Protein AF-A0A0N4USQ5-F1 (afdb_monomer)

Solvent-accessible surface area (backbone atoms only — not comparable to full-atom values): 10350 Å² total; per-residue (Å²): 134,85,78,85,82,50,74,44,86,47,78,50,97,96,45,54,28,36,32,39,71,51,90,89,47,71,53,73,43,52,70,36,60,97,44,89,64,54,81,53,92,62,55,69,69,52,53,53,48,53,49,53,52,54,72,75,38,83,84,60,52,74,67,53,53,41,50,48,36,33,73,78,64,70,42,86,65,54,70,69,58,52,49,54,53,51,54,49,52,49,50,53,52,49,55,49,42,71,77,50,73,69,60,44,66,34,83,96,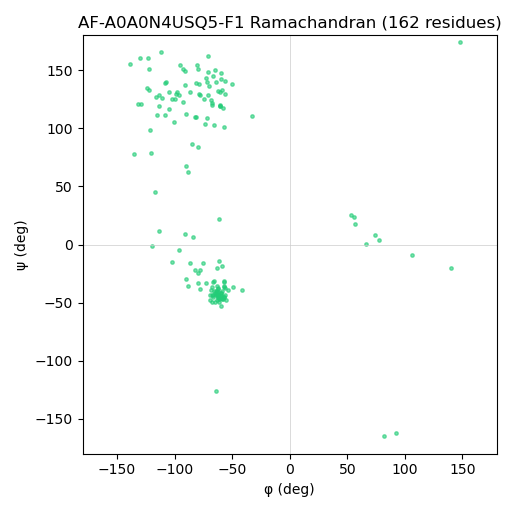33,76,52,78,72,80,83,58,71,47,68,73,43,68,91,79,45,83,70,88,52,81,77,40,51,80,67,76,87,62,72,86,83,42,67,81,65,49,49,64,58,49,56,73,39,37,46,93,72,43,69,74,59,71,84,131

Secondary structure (DSSP, 8-state):
------EEEEEETTEEEEEE--TT---EEETTTTSGGGS-SS-HHHHHHHHHHHHH-TT--HHHHHHHHHHHH-----HHHHHHHHHHHHHHHHHHHHHS---B-BTTB-------EE---GGG-SSPPPPEES-TT--S--HHHHHHHHHHHB-SSS------

Radius of gyration: 23.4 Å; Cα contacts (8 Å, |Δi|>4): 151; chains: 1; bounding box: 50×49×64 Å

Structure (mmCIF, N/CA/C/O backbone):
data_AF-A0A0N4USQ5-F1
#
_entry.id   AF-A0A0N4USQ5-F1
#
loop_
_atom_site.group_PDB
_atom_site.id
_atom_site.type_symbol
_atom_site.label_atom_id
_atom_site.label_alt_id
_atom_site.label_comp_id
_atom_site.label_asym_id
_atom_site.label_entity_id
_atom_site.label_seq_id
_atom_site.pdbx_PDB_ins_code
_atom_site.Cartn_x
_atom_site.Cartn_y
_atom_site.Cartn_z
_atom_site.occupancy
_atom_site.B_iso_or_equiv
_atom_site.auth_seq_id
_atom_site.auth_comp_id
_atom_site.auth_asym_id
_atom_site.auth_atom_id
_atom_site.pdbx_PDB_model_num
ATOM 1 N N . MET A 1 1 ? -5.939 -13.879 -39.968 1.00 42.53 1 MET A N 1
ATOM 2 C CA . MET A 1 1 ? -5.252 -13.391 -38.750 1.00 42.53 1 MET A CA 1
ATOM 3 C C . MET A 1 1 ? -4.256 -14.446 -38.305 1.00 42.53 1 MET A C 1
ATOM 5 O O . MET A 1 1 ? -4.648 -15.443 -37.717 1.00 42.53 1 MET A O 1
ATOM 9 N N . THR A 1 2 ? -2.985 -14.283 -38.658 1.00 43.91 2 THR A N 1
ATOM 10 C CA . THR A 1 2 ? -1.938 -15.262 -38.346 1.00 43.91 2 THR A CA 1
ATOM 11 C C . THR A 1 2 ? -1.637 -15.205 -36.849 1.00 43.91 2 THR A C 1
ATOM 13 O O . THR A 1 2 ? -1.092 -14.215 -36.359 1.00 43.91 2 THR A O 1
ATOM 16 N N . LEU A 1 3 ? -2.043 -16.238 -36.107 1.00 47.81 3 LEU A N 1
ATOM 17 C CA . LEU A 1 3 ? -1.721 -16.380 -34.688 1.00 47.81 3 LEU A CA 1
ATOM 18 C C . LEU A 1 3 ? -0.199 -16.440 -34.540 1.00 47.81 3 LEU A C 1
ATOM 20 O O . LEU A 1 3 ? 0.476 -17.298 -35.104 1.00 47.81 3 LEU A O 1
ATOM 24 N N . CYS A 1 4 ? 0.352 -15.478 -33.809 1.00 52.09 4 CYS A N 1
ATOM 25 C CA . CYS A 1 4 ? 1.780 -15.380 -33.565 1.00 52.09 4 CYS A CA 1
ATOM 26 C C . CYS A 1 4 ? 2.162 -16.365 -32.449 1.00 52.09 4 CYS A C 1
ATOM 28 O O . CYS A 1 4 ? 2.184 -16.010 -31.275 1.00 52.09 4 CYS A O 1
ATOM 30 N N . THR A 1 5 ? 2.393 -17.625 -32.812 1.00 53.16 5 THR A N 1
ATOM 31 C CA . THR A 1 5 ? 2.482 -18.753 -31.867 1.00 53.16 5 THR A CA 1
ATOM 32 C C . THR A 1 5 ? 3.873 -18.978 -31.277 1.00 53.16 5 THR A C 1
ATOM 34 O O . THR A 1 5 ? 3.999 -19.636 -30.248 1.00 53.16 5 THR A O 1
ATOM 37 N N . GLU A 1 6 ? 4.930 -18.407 -31.864 1.00 53.09 6 GLU A N 1
ATOM 38 C CA . GLU A 1 6 ? 6.301 -18.695 -31.434 1.00 53.09 6 GLU A CA 1
ATOM 39 C C . GLU A 1 6 ? 7.024 -17.497 -30.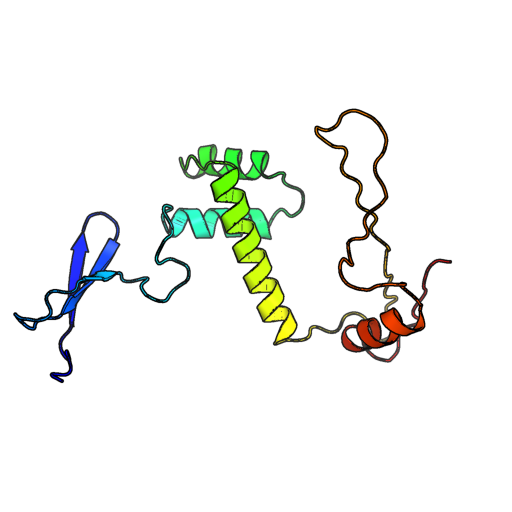809 1.00 53.09 6 GLU A C 1
ATOM 41 O O . GLU A 1 6 ? 7.297 -16.478 -31.456 1.00 53.09 6 GLU A O 1
ATOM 46 N N . ILE A 1 7 ? 7.407 -17.672 -29.543 1.00 57.91 7 ILE A N 1
ATOM 47 C CA . ILE A 1 7 ? 8.037 -16.664 -28.692 1.00 57.91 7 ILE A CA 1
ATOM 48 C C . ILE A 1 7 ? 9.482 -17.076 -28.359 1.00 57.91 7 ILE A C 1
ATOM 50 O O . ILE A 1 7 ? 9.724 -18.176 -27.866 1.00 57.91 7 ILE A O 1
ATOM 54 N N . LYS A 1 8 ? 10.461 -16.181 -28.565 1.00 54.38 8 LYS A N 1
ATOM 55 C CA . LYS A 1 8 ? 11.848 -16.342 -28.069 1.00 54.38 8 LYS A CA 1
ATOM 56 C C . LYS A 1 8 ? 12.134 -15.385 -26.910 1.00 54.38 8 LYS A C 1
ATOM 58 O O . LYS A 1 8 ? 11.741 -14.220 -26.958 1.00 54.38 8 LYS A O 1
ATOM 63 N N . LYS A 1 9 ? 12.861 -15.857 -25.890 1.00 52.38 9 LYS A N 1
ATOM 64 C CA . LYS A 1 9 ? 13.369 -15.026 -24.783 1.00 52.38 9 LYS A CA 1
ATOM 65 C C . LYS A 1 9 ? 14.601 -14.237 -25.243 1.00 52.38 9 LYS A C 1
ATOM 67 O O . LYS A 1 9 ? 15.546 -14.825 -25.757 1.00 52.38 9 LYS A O 1
ATOM 72 N N . GLY A 1 10 ? 14.598 -12.925 -25.027 1.00 56.66 10 GLY A N 1
ATOM 73 C CA . GLY A 1 10 ? 15.743 -12.031 -25.211 1.00 56.66 10 GLY A CA 1
ATOM 74 C C . GLY A 1 10 ? 16.082 -11.275 -23.923 1.00 56.66 10 GLY A C 1
ATOM 75 O O . GLY A 1 10 ? 15.253 -11.169 -23.014 1.00 56.66 10 GLY A O 1
ATOM 76 N N . ARG A 1 11 ? 17.308 -10.748 -23.832 1.00 46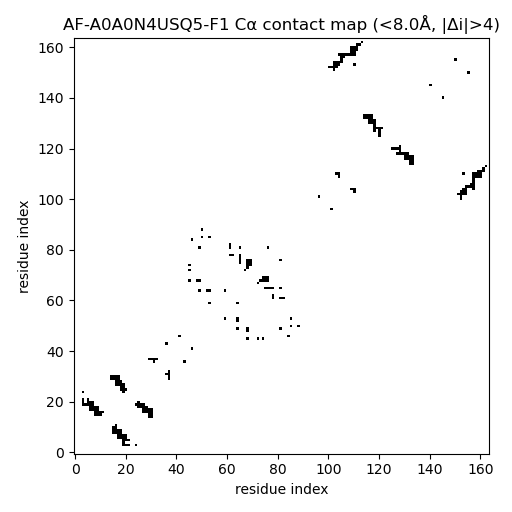.72 11 ARG A N 1
ATOM 77 C CA . ARG A 1 11 ? 17.756 -9.851 -22.751 1.00 46.72 11 ARG A CA 1
ATOM 78 C C . ARG A 1 11 ? 18.250 -8.535 -23.350 1.00 46.72 11 ARG A C 1
ATOM 80 O O . ARG A 1 11 ? 19.010 -8.547 -24.311 1.00 46.72 11 ARG A O 1
ATOM 87 N N . VAL A 1 12 ? 17.812 -7.417 -22.785 1.00 51.94 12 VAL A N 1
ATOM 88 C CA . VAL A 1 12 ? 18.473 -6.102 -22.856 1.00 51.94 12 VAL A CA 1
ATOM 89 C C . VAL A 1 12 ? 18.718 -5.691 -21.404 1.00 51.94 12 VAL A C 1
ATOM 91 O O . VAL A 1 12 ? 17.998 -6.179 -20.535 1.00 51.94 12 VAL A O 1
ATOM 94 N N . LYS A 1 13 ? 19.763 -4.891 -21.145 1.00 38.28 13 LYS A N 1
ATOM 95 C CA . LYS A 1 13 ? 20.212 -4.445 -19.812 1.00 38.28 13 LYS A CA 1
ATOM 96 C C . LYS A 1 13 ? 19.011 -4.292 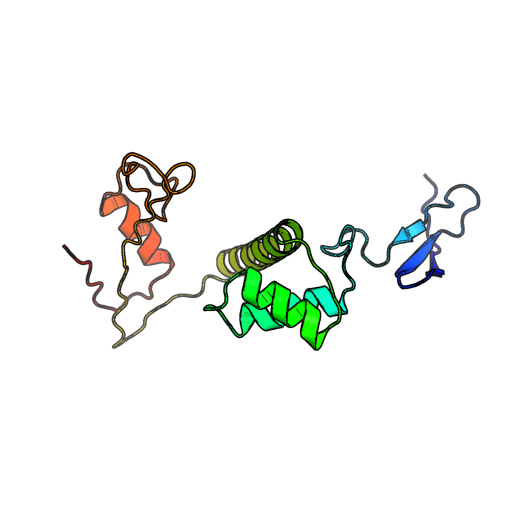-18.856 1.00 38.28 13 LYS A C 1
ATOM 98 O O . LYS A 1 13 ? 18.116 -3.489 -19.099 1.00 38.28 13 LYS A O 1
ATOM 103 N N . ASP A 1 14 ? 18.953 -5.198 -17.883 1.00 50.75 14 ASP A N 1
ATOM 104 C CA . ASP A 1 14 ? 17.958 -5.324 -16.808 1.00 50.75 14 ASP A CA 1
ATOM 105 C C . ASP A 1 14 ? 16.495 -5.680 -17.141 1.00 50.75 14 ASP A C 1
ATOM 107 O O . ASP A 1 14 ? 15.720 -5.906 -16.212 1.00 50.75 14 ASP A O 1
ATOM 111 N N . ASN A 1 15 ? 16.105 -5.881 -18.407 1.00 57.44 15 ASN A N 1
ATOM 112 C CA . ASN A 1 15 ? 14.754 -6.348 -18.750 1.00 57.44 15 ASN A CA 1
ATOM 113 C C . ASN A 1 15 ? 14.728 -7.524 -19.742 1.00 57.44 15 ASN A C 1
ATOM 115 O O . ASN A 1 15 ? 15.192 -7.455 -20.886 1.00 57.44 15 ASN A O 1
ATOM 119 N N . LYS A 1 16 ? 14.120 -8.632 -19.295 1.00 68.00 16 LYS A N 1
ATOM 120 C CA . LYS A 1 16 ? 13.768 -9.771 -20.153 1.00 68.00 16 LYS A CA 1
ATOM 121 C C . LYS A 1 16 ? 12.595 -9.360 -21.043 1.00 68.00 16 LYS A C 1
ATOM 123 O O . LYS A 1 16 ? 11.664 -8.695 -20.591 1.00 68.00 16 LYS A O 1
ATOM 128 N N . TYR A 1 17 ? 12.620 -9.770 -22.302 1.00 72.12 17 TYR A N 1
ATOM 129 C CA . TYR A 1 17 ? 11.493 -9.578 -23.208 1.00 72.12 17 TYR A CA 1
ATOM 130 C C . TYR A 1 17 ? 11.281 -10.816 -24.067 1.00 72.12 17 TYR A C 1
ATOM 132 O O . TYR A 1 17 ? 12.187 -11.614 -24.314 1.00 72.12 17 TYR A O 1
ATOM 140 N N . PHE A 1 18 ? 10.051 -10.961 -24.514 1.00 71.44 18 PHE A N 1
ATOM 141 C CA . PHE A 1 18 ? 9.600 -11.957 -25.456 1.00 71.44 18 PHE A CA 1
ATOM 142 C C . PHE A 1 18 ? 9.557 -11.317 -26.841 1.00 71.44 18 PHE A C 1
ATOM 144 O O . PHE A 1 18 ? 9.043 -10.212 -27.017 1.00 71.44 18 PHE A O 1
ATOM 151 N N . ARG A 1 19 ? 10.134 -11.982 -27.837 1.00 71.56 19 ARG A N 1
ATOM 152 C CA . ARG A 1 19 ? 10.085 -11.546 -29.234 1.00 71.56 19 ARG A CA 1
ATOM 153 C C . ARG A 1 19 ? 9.330 -12.584 -30.046 1.00 71.56 19 ARG A C 1
ATOM 155 O O . ARG A 1 19 ? 9.699 -13.759 -30.024 1.00 71.56 19 ARG A O 1
ATOM 162 N N . TYR A 1 20 ? 8.316 -12.135 -30.773 1.00 71.12 20 TYR A N 1
ATOM 163 C CA . TYR A 1 20 ? 7.611 -12.971 -31.738 1.00 71.12 20 TYR A CA 1
ATOM 164 C C . TYR A 1 20 ? 8.517 -13.262 -32.942 1.00 71.12 20 TYR A C 1
ATOM 166 O O . TYR A 1 20 ? 9.233 -12.374 -33.419 1.00 71.12 20 TYR A O 1
ATOM 174 N N . LYS A 1 21 ? 8.526 -14.516 -33.412 1.00 63.59 21 LYS A N 1
ATOM 175 C CA . LYS A 1 21 ? 9.421 -14.952 -34.501 1.00 63.59 21 LYS A CA 1
ATOM 176 C C . LYS A 1 21 ? 8.959 -14.539 -35.906 1.00 63.59 21 LYS A C 1
ATOM 178 O O . LYS A 1 21 ? 9.794 -14.480 -36.805 1.00 63.59 21 LYS A O 1
ATOM 183 N N . GLY A 1 22 ? 7.673 -14.245 -36.112 1.00 65.62 22 GLY A N 1
ATOM 184 C CA . GLY A 1 22 ? 7.137 -13.896 -37.433 1.00 65.62 22 GLY A CA 1
ATOM 185 C C . GLY A 1 22 ? 7.770 -12.620 -38.001 1.00 65.62 22 GLY A C 1
ATOM 186 O O . GLY A 1 22 ? 7.839 -11.605 -37.305 1.00 65.62 22 GLY A O 1
ATOM 187 N N . ARG A 1 23 ? 8.212 -12.647 -39.270 1.00 61.50 23 ARG A N 1
ATOM 188 C CA . ARG A 1 23 ? 8.835 -11.480 -39.936 1.00 61.50 23 ARG A CA 1
ATOM 189 C C . ARG A 1 23 ? 7.927 -10.249 -39.936 1.00 61.50 23 ARG A C 1
ATOM 191 O O . ARG A 1 23 ? 8.450 -9.141 -39.828 1.00 61.50 23 ARG A O 1
ATOM 198 N N . GLU A 1 24 ? 6.614 -10.466 -39.984 1.00 65.06 24 GLU A N 1
ATOM 199 C CA . GLU A 1 24 ? 5.584 -9.418 -39.983 1.00 65.06 24 GLU A CA 1
ATOM 200 C C . GLU A 1 24 ? 5.241 -8.891 -38.584 1.00 65.06 24 GLU A C 1
ATOM 202 O O . GLU A 1 24 ? 4.774 -7.771 -38.420 1.00 65.06 24 GLU A O 1
ATOM 207 N N . CYS A 1 25 ? 5.515 -9.673 -37.539 1.00 63.81 25 CYS A N 1
ATOM 208 C CA . CYS A 1 25 ? 5.071 -9.394 -36.177 1.00 63.81 25 CYS A CA 1
ATOM 209 C C . CYS A 1 25 ? 6.248 -9.158 -35.228 1.00 63.81 25 CYS A C 1
ATOM 211 O O . CYS A 1 25 ?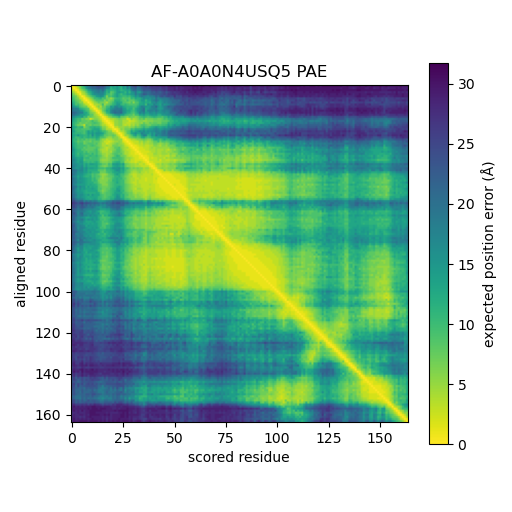 6.233 -9.653 -34.109 1.00 63.81 25 CYS A O 1
ATOM 213 N N . ARG A 1 26 ? 7.256 -8.360 -35.616 1.00 63.38 26 ARG A N 1
ATOM 214 C CA . ARG A 1 26 ? 8.468 -8.038 -34.812 1.00 63.38 26 ARG A CA 1
ATOM 215 C C . ARG A 1 26 ? 8.212 -7.310 -33.472 1.00 63.38 26 ARG A C 1
ATOM 217 O O . ARG A 1 26 ? 9.114 -6.664 -32.937 1.00 63.38 26 ARG A O 1
ATOM 224 N N . LYS A 1 27 ? 7.008 -7.401 -32.914 1.00 73.31 27 LYS A N 1
ATOM 225 C CA . LYS A 1 27 ? 6.630 -6.875 -31.609 1.00 73.31 27 LYS A CA 1
ATOM 226 C C . LYS A 1 27 ? 7.523 -7.497 -30.530 1.00 73.31 27 LYS A C 1
ATOM 228 O O . LYS A 1 27 ? 7.760 -8.708 -30.497 1.00 73.31 27 LYS A O 1
ATOM 233 N N . LYS A 1 28 ? 8.034 -6.640 -29.650 1.00 74.50 28 LYS A N 1
ATOM 234 C CA . LYS A 1 28 ? 8.713 -7.034 -28.415 1.00 74.50 28 LYS A CA 1
ATOM 235 C C . LYS A 1 28 ? 7.706 -6.881 -27.288 1.00 74.50 28 LYS A C 1
ATOM 237 O O . LYS A 1 28 ? 7.135 -5.809 -27.119 1.00 74.50 28 LYS A O 1
ATOM 242 N N . LEU A 1 29 ? 7.492 -7.945 -26.536 1.00 76.88 29 LEU A N 1
ATOM 243 C CA . LEU A 1 29 ? 6.635 -7.952 -25.366 1.00 76.88 29 LEU A CA 1
ATOM 244 C C . LEU A 1 29 ? 7.532 -7.967 -24.129 1.00 76.88 29 LEU A C 1
ATOM 246 O O . LEU A 1 29 ? 8.310 -8.900 -23.938 1.00 76.88 29 LEU A O 1
ATOM 250 N N . GLY A 1 30 ? 7.476 -6.920 -23.309 1.00 74.88 30 GLY A N 1
ATOM 251 C CA . GLY A 1 30 ? 8.215 -6.902 -22.045 1.00 74.88 30 GLY A CA 1
ATOM 252 C C . GLY A 1 30 ? 7.771 -8.054 -21.143 1.00 74.88 30 GLY A C 1
ATOM 253 O O . GLY A 1 30 ? 6.607 -8.446 -21.174 1.00 74.88 30 GLY A O 1
ATOM 254 N N . PHE A 1 31 ? 8.678 -8.596 -20.329 1.00 75.62 31 PHE A N 1
ATOM 255 C CA . PHE A 1 31 ? 8.345 -9.683 -19.400 1.00 75.62 31 PHE A CA 1
ATOM 256 C C . PHE A 1 31 ? 7.206 -9.313 -18.435 1.00 75.62 31 PHE A C 1
ATOM 258 O O . PHE A 1 31 ? 6.397 -10.162 -18.086 1.00 75.62 31 PHE A O 1
ATOM 265 N N . TYR A 1 32 ? 7.108 -8.035 -18.069 1.00 76.50 32 TYR A N 1
ATOM 266 C CA . TYR A 1 32 ? 6.065 -7.505 -17.192 1.00 76.50 32 TYR A CA 1
ATOM 267 C C . TYR A 1 32 ? 4.824 -7.002 -17.934 1.00 76.50 32 TYR A C 1
ATOM 269 O O . TYR A 1 32 ? 3.981 -6.352 -17.322 1.00 76.50 32 TYR A O 1
ATOM 277 N N . ASN A 1 33 ? 4.694 -7.245 -19.239 1.00 80.75 33 ASN A N 1
ATOM 278 C CA . ASN A 1 33 ? 3.546 -6.761 -19.998 1.00 80.75 33 ASN A CA 1
ATOM 279 C C . ASN A 1 33 ? 2.226 -7.331 -19.452 1.00 80.75 33 ASN A C 1
ATOM 281 O O . ASN A 1 33 ? 2.107 -8.536 -19.262 1.00 80.75 33 ASN A O 1
ATOM 285 N N . GLY A 1 34 ? 1.235 -6.468 -19.235 1.00 76.31 34 GLY A N 1
ATOM 286 C CA . GLY A 1 34 ? -0.044 -6.817 -18.616 1.00 76.31 34 GLY A CA 1
ATOM 287 C C . GLY A 1 34 ? 0.022 -6.967 -17.095 1.00 76.31 34 GLY A C 1
ATOM 288 O O . GLY A 1 34 ? -0.977 -7.324 -16.482 1.00 76.31 34 GLY A O 1
ATOM 289 N N . THR A 1 35 ? 1.174 -6.696 -16.477 1.00 81.38 35 THR A N 1
ATOM 290 C CA . THR A 1 35 ? 1.344 -6.739 -15.020 1.00 81.38 35 THR A CA 1
ATOM 291 C C . THR A 1 35 ? 1.571 -5.344 -14.449 1.00 81.38 35 THR A C 1
ATOM 293 O O . THR A 1 35 ? 1.924 -4.403 -15.163 1.00 81.38 35 THR A O 1
ATOM 296 N N . PHE A 1 36 ? 1.447 -5.238 -13.128 1.00 75.00 36 PHE A N 1
ATOM 297 C CA . PHE A 1 36 ? 1.768 -4.039 -12.357 1.00 75.00 36 PHE A CA 1
ATOM 298 C C . PHE A 1 36 ? 3.155 -3.444 -12.686 1.00 75.00 36 PHE A C 1
ATOM 300 O O . PHE A 1 36 ? 3.308 -2.229 -12.776 1.00 75.00 36 PHE A O 1
ATOM 307 N N . PHE A 1 37 ? 4.152 -4.289 -12.957 1.00 79.12 37 PHE A N 1
ATOM 308 C CA . PHE A 1 37 ? 5.537 -3.869 -13.192 1.00 79.12 37 PHE A CA 1
ATOM 309 C C . PHE A 1 37 ? 5.823 -3.421 -14.638 1.00 79.12 37 PHE A C 1
ATOM 311 O O . PHE A 1 37 ? 6.971 -3.190 -15.008 1.00 79.12 37 PHE A O 1
ATOM 318 N N . GLN A 1 38 ? 4.808 -3.321 -15.505 1.00 77.50 38 GLN A N 1
ATOM 319 C CA . GLN A 1 38 ? 5.024 -3.006 -16.921 1.00 77.50 38 GLN A CA 1
ATOM 320 C C . GLN A 1 38 ? 5.633 -1.617 -17.150 1.00 77.50 38 GLN A C 1
ATOM 322 O O . GLN A 1 38 ? 6.446 -1.443 -18.056 1.00 77.50 38 GLN A O 1
ATOM 327 N N . LYS A 1 39 ? 5.188 -0.623 -16.377 1.00 71.50 39 LYS A N 1
ATOM 328 C CA . LYS A 1 39 ? 5.543 0.796 -16.553 1.00 71.50 39 LYS A CA 1
ATOM 329 C C . LYS A 1 39 ? 6.378 1.342 -15.394 1.00 71.50 39 LYS A C 1
ATOM 331 O O . LYS A 1 39 ? 6.546 2.551 -15.272 1.00 71.50 39 LYS A O 1
ATOM 336 N N . THR A 1 40 ? 6.876 0.469 -14.524 1.00 73.06 40 THR A N 1
ATOM 337 C CA . THR A 1 40 ? 7.671 0.880 -13.369 1.00 73.06 40 THR A CA 1
ATOM 338 C C . THR A 1 40 ? 9.065 1.295 -13.824 1.00 73.06 40 THR A C 1
ATOM 340 O O . THR A 1 40 ? 9.762 0.520 -14.476 1.00 73.06 40 THR A O 1
ATOM 343 N N . SER A 1 41 ? 9.480 2.511 -13.469 1.00 73.19 41 SER A N 1
ATOM 344 C CA . SER A 1 41 ? 10.840 3.009 -13.717 1.00 73.19 41 SER A CA 1
ATOM 345 C C . SER A 1 41 ? 11.880 2.411 -12.764 1.00 73.19 41 SER A C 1
ATOM 347 O O . SER A 1 41 ? 13.077 2.508 -13.017 1.00 73.19 41 SER A O 1
ATOM 349 N N . SER A 1 42 ? 11.427 1.801 -11.666 1.00 77.69 42 SER A N 1
ATOM 350 C CA . SER A 1 42 ? 12.270 1.224 -10.619 1.00 77.69 42 SER A CA 1
ATOM 351 C C . SER A 1 42 ? 12.532 -0.257 -10.875 1.00 77.69 42 SER A C 1
ATOM 353 O O . SER A 1 42 ? 11.692 -0.964 -11.438 1.00 77.69 42 SER A O 1
ATOM 355 N N . SER A 1 43 ? 13.684 -0.754 -10.421 1.00 81.38 43 SER A N 1
ATOM 356 C CA . SER A 1 43 ? 13.960 -2.188 -10.468 1.00 81.38 43 SER A CA 1
ATOM 357 C C . SER A 1 43 ? 12.990 -2.947 -9.554 1.00 81.38 43 SER A C 1
ATOM 359 O O . SER A 1 43 ? 12.574 -2.428 -8.517 1.00 81.38 43 SER A O 1
ATOM 361 N N . LEU A 1 44 ? 12.659 -4.204 -9.879 1.00 82.88 44 LEU A N 1
ATOM 362 C CA . LEU A 1 44 ? 11.820 -5.029 -8.995 1.00 82.88 44 LEU A CA 1
ATOM 363 C C . LEU A 1 44 ? 12.378 -5.107 -7.574 1.00 82.88 44 LEU A C 1
ATOM 365 O O . LEU A 1 44 ? 11.617 -5.084 -6.610 1.00 82.88 44 LEU A O 1
ATOM 369 N N . LYS A 1 45 ? 13.708 -5.202 -7.446 1.00 84.12 45 LYS A N 1
ATOM 370 C CA . LYS A 1 45 ? 14.373 -5.246 -6.144 1.00 84.12 45 LYS A CA 1
ATOM 371 C C . LYS A 1 45 ? 14.001 -4.019 -5.323 1.00 84.12 45 LYS A C 1
ATOM 373 O O . LYS A 1 45 ? 13.665 -4.179 -4.153 1.00 84.12 45 LYS A O 1
ATOM 378 N N . ASP A 1 46 ? 14.018 -2.838 -5.930 1.00 85.00 46 ASP A N 1
ATOM 379 C CA . ASP A 1 46 ? 13.654 -1.592 -5.259 1.00 85.00 46 ASP A CA 1
ATOM 380 C C . ASP A 1 46 ? 12.178 -1.574 -4.893 1.00 85.00 46 ASP A C 1
ATOM 382 O O . ASP A 1 46 ? 11.862 -1.294 -3.744 1.00 85.00 46 ASP A O 1
ATOM 386 N N . VAL A 1 47 ? 11.288 -1.972 -5.806 1.00 86.62 47 VAL A N 1
ATOM 387 C CA . VAL A 1 47 ? 9.841 -2.018 -5.532 1.00 86.62 47 VAL A CA 1
ATOM 388 C C . VAL A 1 47 ? 9.527 -2.940 -4.348 1.00 86.62 47 VAL A C 1
ATOM 390 O O . VAL A 1 47 ? 8.806 -2.545 -3.432 1.00 86.62 47 VAL A O 1
ATOM 393 N N . PHE A 1 48 ? 10.117 -4.138 -4.302 1.00 88.00 48 PHE A N 1
ATOM 394 C CA . PHE A 1 48 ? 9.973 -5.038 -3.152 1.00 88.00 48 PHE A CA 1
ATOM 395 C C . PHE A 1 48 ? 10.630 -4.485 -1.883 1.00 88.00 48 PHE A C 1
ATOM 397 O O . PHE A 1 48 ? 10.128 -4.707 -0.784 1.00 88.00 48 PHE A O 1
ATOM 404 N N . GLY A 1 49 ? 11.726 -3.737 -2.020 1.00 87.38 49 GLY A N 1
ATOM 405 C CA . GLY A 1 49 ? 12.338 -2.999 -0.920 1.00 87.38 49 GLY A CA 1
ATOM 406 C C . GLY A 1 49 ? 11.381 -1.987 -0.310 1.00 87.38 49 GLY A C 1
ATOM 407 O O . GLY A 1 49 ? 11.107 -2.054 0.886 1.00 87.38 49 GLY A O 1
ATOM 408 N N . MET A 1 50 ? 10.805 -1.124 -1.143 1.00 87.19 50 MET A N 1
ATOM 409 C CA . MET A 1 50 ? 9.815 -0.123 -0.741 1.00 87.19 50 MET A CA 1
ATOM 410 C C . MET A 1 50 ? 8.633 -0.779 -0.037 1.00 87.19 50 MET A C 1
ATOM 412 O O . MET A 1 50 ? 8.264 -0.357 1.056 1.00 87.19 50 MET A O 1
ATOM 416 N N . TYR A 1 51 ? 8.093 -1.850 -0.628 1.00 88.06 51 TYR A N 1
ATOM 417 C CA . TYR A 1 51 ? 7.015 -2.622 -0.022 1.00 88.06 51 TYR A CA 1
ATOM 418 C C . TYR A 1 51 ? 7.410 -3.155 1.358 1.00 88.06 51 TYR A C 1
ATOM 420 O O . 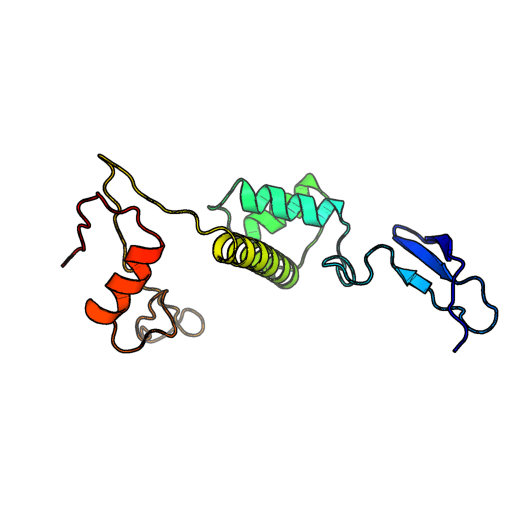TYR A 1 51 ? 6.648 -3.019 2.310 1.00 88.06 51 TYR A O 1
ATOM 428 N N . SER A 1 52 ? 8.617 -3.709 1.500 1.00 88.06 52 SER A N 1
ATOM 429 C CA . SER A 1 52 ? 9.074 -4.255 2.778 1.00 88.06 52 SER A CA 1
ATOM 430 C C . SER A 1 52 ? 9.213 -3.193 3.873 1.00 88.06 52 SER A C 1
ATOM 432 O O . SER A 1 52 ? 8.815 -3.456 5.006 1.00 88.06 52 SER A O 1
ATOM 434 N N . TYR A 1 53 ? 9.712 -1.990 3.558 1.00 85.81 53 TYR A N 1
ATOM 435 C CA . TYR A 1 53 ? 9.783 -0.901 4.539 1.00 85.81 53 TYR A CA 1
ATOM 436 C C . TYR A 1 53 ? 8.396 -0.371 4.890 1.00 85.81 53 TYR A C 1
ATOM 438 O O . TYR A 1 53 ? 8.113 -0.173 6.069 1.00 85.81 53 TYR A O 1
ATOM 446 N N . TRP A 1 54 ? 7.530 -0.190 3.890 1.00 85.25 54 TRP A N 1
ATOM 447 C CA . TRP A 1 54 ? 6.152 0.252 4.094 1.00 85.25 54 TRP A CA 1
ATOM 448 C C . TRP A 1 54 ? 5.364 -0.728 4.973 1.00 85.25 54 TRP A C 1
ATOM 450 O O . TRP A 1 54 ? 4.726 -0.315 5.938 1.00 85.25 54 TRP A O 1
ATOM 460 N N . ALA A 1 55 ? 5.470 -2.031 4.699 1.00 85.25 55 ALA A N 1
ATOM 461 C CA . ALA A 1 55 ? 4.775 -3.068 5.454 1.00 85.25 55 ALA A CA 1
ATOM 462 C C . ALA A 1 55 ? 5.298 -3.212 6.894 1.00 85.25 55 ALA A C 1
ATOM 464 O O . ALA A 1 55 ? 4.511 -3.421 7.814 1.00 85.25 55 ALA A O 1
ATOM 465 N N . LYS A 1 56 ? 6.617 -3.099 7.109 1.00 81.50 56 LYS A N 1
ATOM 466 C CA . LYS A 1 56 ? 7.232 -3.259 8.440 1.00 81.50 56 LYS A CA 1
ATOM 467 C C . LYS A 1 56 ? 7.105 -2.026 9.328 1.00 81.50 56 LYS A C 1
ATOM 469 O O . LYS A 1 56 ? 7.187 -2.150 10.547 1.00 81.50 56 LYS A O 1
ATOM 474 N N . HIS A 1 57 ? 6.949 -0.839 8.748 1.00 71.56 57 HIS A N 1
ATOM 475 C CA . HIS A 1 57 ? 7.043 0.406 9.498 1.00 71.56 57 HIS A CA 1
ATOM 476 C C . HIS A 1 57 ? 5.921 1.386 9.144 1.00 71.56 57 HIS A C 1
ATOM 478 O O . HIS A 1 57 ? 6.138 2.396 8.479 1.00 71.56 57 HIS A O 1
ATOM 484 N N . GLN A 1 58 ? 4.727 1.135 9.684 1.00 61.47 58 GLN A N 1
ATOM 485 C CA . GLN A 1 58 ? 3.550 2.001 9.512 1.00 61.47 58 GLN A CA 1
ATOM 486 C C . GLN A 1 58 ? 3.717 3.429 10.068 1.00 61.47 58 GLN A C 1
ATOM 488 O O . GLN A 1 58 ? 2.911 4.298 9.755 1.00 61.47 58 GLN A O 1
ATOM 493 N N . ARG A 1 59 ? 4.749 3.685 10.886 1.00 66.94 59 ARG A N 1
ATOM 494 C CA . ARG A 1 59 ? 5.027 5.001 11.491 1.00 66.94 59 ARG A CA 1
ATOM 495 C C . ARG A 1 59 ? 6.044 5.855 10.732 1.00 66.94 59 ARG A C 1
ATOM 497 O O . ARG A 1 59 ? 6.280 6.985 11.143 1.00 66.94 59 ARG A O 1
ATOM 504 N N . LEU A 1 60 ? 6.670 5.337 9.675 1.00 71.38 60 LEU A N 1
ATOM 505 C CA . LEU A 1 60 ? 7.658 6.112 8.923 1.00 71.38 60 LEU A CA 1
ATOM 506 C C . LEU A 1 60 ? 6.976 7.090 7.974 1.00 71.38 60 LEU A C 1
ATOM 508 O O . LEU A 1 60 ? 6.007 6.750 7.291 1.00 71.38 60 LEU A O 1
ATOM 512 N N . THR A 1 61 ? 7.519 8.300 7.907 1.00 77.81 61 THR A N 1
ATOM 513 C CA . THR A 1 61 ? 7.125 9.272 6.892 1.00 77.81 61 THR A CA 1
ATOM 514 C C . THR A 1 61 ? 7.646 8.842 5.519 1.00 77.81 61 THR A C 1
ATOM 516 O O . THR A 1 61 ? 8.556 8.017 5.397 1.00 77.81 61 THR A O 1
ATOM 519 N N . TYR A 1 62 ? 7.083 9.414 4.452 1.00 79.56 62 TYR A N 1
ATOM 520 C CA . TYR A 1 62 ? 7.580 9.180 3.093 1.00 79.56 62 TYR A CA 1
ATOM 521 C C . TYR A 1 62 ? 9.066 9.547 2.956 1.00 79.56 62 TYR A C 1
ATOM 523 O O . TYR A 1 62 ? 9.815 8.836 2.291 1.00 79.56 62 TYR A O 1
ATOM 531 N N . GLU A 1 63 ? 9.507 10.605 3.636 1.00 79.75 63 GLU A N 1
ATOM 532 C CA . GLU A 1 63 ? 10.906 11.043 3.629 1.00 79.75 63 GLU A CA 1
ATOM 533 C C . GLU A 1 63 ? 11.827 10.033 4.329 1.00 79.75 63 GLU A C 1
ATOM 535 O O . GLU A 1 63 ? 12.928 9.758 3.845 1.00 79.75 63 GLU A O 1
ATOM 540 N N . ASP A 1 64 ? 11.365 9.390 5.404 1.00 82.50 64 ASP A N 1
ATOM 541 C CA . ASP A 1 64 ? 12.140 8.342 6.076 1.00 82.50 64 ASP A CA 1
ATOM 542 C C . ASP A 1 64 ? 12.315 7.111 5.181 1.00 82.50 64 ASP A C 1
ATOM 544 O O . ASP A 1 64 ? 13.405 6.541 5.086 1.00 82.50 64 ASP A O 1
ATOM 548 N N . VAL A 1 65 ? 11.243 6.695 4.496 1.00 81.62 65 VAL A N 1
ATOM 549 C CA . VAL A 1 65 ? 11.297 5.568 3.554 1.00 81.62 65 VAL A CA 1
ATOM 550 C C . VAL A 1 65 ? 12.215 5.905 2.381 1.00 81.62 65 VAL A C 1
ATOM 552 O O . VAL A 1 65 ? 13.046 5.077 2.005 1.00 81.62 65 VAL A O 1
ATOM 555 N N . ALA A 1 66 ? 12.122 7.118 1.830 1.00 83.06 66 ALA A N 1
ATOM 556 C CA . ALA A 1 66 ? 13.014 7.576 0.769 1.00 83.06 66 ALA A CA 1
ATOM 557 C C . ALA A 1 66 ? 14.482 7.567 1.230 1.00 83.06 66 ALA A C 1
ATOM 559 O O . ALA A 1 66 ? 15.346 7.042 0.527 1.00 83.06 66 ALA A O 1
ATOM 560 N N . SER A 1 67 ? 14.753 8.048 2.443 1.00 83.75 67 SER A N 1
ATOM 561 C CA . SER A 1 67 ? 16.096 8.073 3.032 1.00 83.75 67 SER A CA 1
ATOM 562 C C . SER A 1 67 ? 16.674 6.665 3.206 1.00 83.75 67 SER A C 1
ATOM 564 O O . SER A 1 67 ? 17.805 6.407 2.793 1.00 83.75 67 SER A O 1
ATOM 566 N N . LYS A 1 68 ? 15.886 5.708 3.717 1.00 84.50 68 LYS A N 1
ATOM 567 C CA . LYS A 1 68 ? 16.308 4.297 3.827 1.00 84.50 68 LYS A CA 1
ATOM 568 C C . LYS A 1 68 ? 16.591 3.661 2.467 1.00 84.50 68 LYS A C 1
ATOM 570 O O . LYS A 1 68 ? 17.591 2.964 2.312 1.00 84.50 68 LYS A O 1
ATOM 575 N N . MET A 1 69 ? 15.762 3.940 1.461 1.00 83.25 69 MET A N 1
ATOM 576 C CA . MET A 1 69 ? 15.976 3.453 0.091 1.00 83.25 69 MET A CA 1
ATOM 577 C C . MET A 1 69 ? 17.282 3.987 -0.516 1.00 83.25 69 MET A C 1
ATOM 579 O O . MET A 1 69 ? 17.995 3.248 -1.202 1.00 83.25 69 MET A O 1
ATOM 583 N N . VAL A 1 70 ? 17.645 5.239 -0.226 1.00 85.38 70 VAL A N 1
ATOM 584 C CA . VAL A 1 70 ? 18.925 5.820 -0.657 1.00 85.38 70 VAL A CA 1
ATOM 585 C C . VAL A 1 70 ? 20.102 5.171 0.073 1.00 85.38 70 VAL A C 1
ATOM 587 O O . VAL A 1 70 ? 21.066 4.769 -0.582 1.00 85.38 70 VAL A O 1
ATOM 590 N N . CYS A 1 71 ? 20.033 5.040 1.398 1.00 81.81 71 CYS A N 1
ATOM 591 C CA . CYS A 1 71 ? 21.131 4.507 2.208 1.00 81.81 71 CYS A CA 1
ATOM 592 C C . CYS A 1 71 ? 21.392 3.019 1.945 1.00 81.81 71 CYS A C 1
ATOM 594 O O . CYS A 1 71 ? 22.531 2.628 1.694 1.00 81.81 71 CYS A O 1
ATOM 596 N N . GLU A 1 72 ? 20.347 2.192 1.966 1.00 83.56 72 GLU A N 1
ATOM 597 C CA . GLU A 1 72 ? 20.485 0.730 1.937 1.00 83.56 72 GLU A CA 1
ATOM 598 C C . GLU A 1 72 ? 20.499 0.167 0.513 1.00 83.56 72 GLU A C 1
ATOM 600 O O . GLU A 1 72 ? 21.113 -0.866 0.253 1.00 83.56 72 GLU A O 1
ATOM 605 N N . ARG A 1 73 ? 19.828 0.838 -0.430 1.00 79.12 73 ARG A N 1
ATOM 606 C CA . ARG A 1 73 ? 19.641 0.325 -1.799 1.00 79.12 73 ARG A CA 1
ATOM 607 C C . ARG A 1 73 ? 20.239 1.210 -2.878 1.00 79.12 73 ARG A C 1
ATOM 609 O O . ARG A 1 73 ? 20.161 0.854 -4.049 1.00 79.12 73 ARG A O 1
ATOM 616 N N . ARG A 1 74 ? 20.839 2.350 -2.508 1.00 81.06 74 ARG A N 1
ATOM 617 C CA . ARG A 1 74 ? 21.362 3.356 -3.452 1.00 81.06 74 ARG A CA 1
ATOM 618 C C . ARG A 1 74 ? 20.305 3.807 -4.471 1.00 81.06 74 ARG A C 1
ATOM 620 O O . ARG A 1 74 ? 20.643 4.278 -5.554 1.00 81.06 74 ARG A O 1
ATOM 627 N N . CYS A 1 75 ? 19.025 3.690 -4.113 1.00 79.75 75 CYS A N 1
ATOM 628 C CA . CYS A 1 75 ? 17.899 4.005 -4.979 1.00 79.75 75 CYS A CA 1
ATOM 629 C C . CYS A 1 75 ? 17.363 5.391 -4.614 1.00 79.75 75 CYS A C 1
ATOM 631 O O . CYS A 1 75 ? 16.721 5.570 -3.578 1.00 79.75 75 CYS A O 1
ATOM 633 N N . LYS A 1 76 ? 17.648 6.386 -5.459 1.00 80.19 76 LYS A N 1
ATOM 634 C CA . LYS A 1 76 ? 17.077 7.730 -5.326 1.00 80.19 76 LYS A CA 1
ATOM 635 C C . LYS A 1 76 ? 15.692 7.740 -5.958 1.00 80.19 76 LYS A C 1
ATOM 637 O O . LYS A 1 76 ? 15.560 7.656 -7.176 1.00 80.19 76 LYS A O 1
ATOM 642 N N . LEU A 1 77 ? 14.670 7.842 -5.121 1.00 79.06 77 LEU A N 1
ATOM 643 C CA . LEU A 1 77 ? 13.281 7.943 -5.547 1.00 79.06 77 LEU A CA 1
ATOM 644 C C . LEU A 1 77 ? 12.783 9.358 -5.293 1.00 79.06 77 LEU A C 1
ATOM 646 O O . LEU A 1 77 ? 13.074 9.940 -4.252 1.00 79.06 77 LEU A O 1
ATOM 650 N N . SER A 1 78 ? 12.013 9.902 -6.233 1.00 82.00 78 SER A N 1
ATOM 651 C CA . SER A 1 78 ? 11.267 11.129 -5.958 1.00 82.00 78 SER A CA 1
ATOM 652 C C . SER A 1 78 ? 10.124 10.828 -4.986 1.00 82.00 78 SER A C 1
ATOM 654 O O . SER A 1 78 ? 9.535 9.740 -5.043 1.00 82.00 78 SER A O 1
ATOM 656 N N . SER A 1 79 ? 9.751 11.793 -4.143 1.00 79.44 79 SER A N 1
ATOM 657 C CA . SER A 1 79 ? 8.612 11.639 -3.228 1.00 79.44 79 SER A CA 1
ATOM 658 C C . SER A 1 79 ? 7.321 11.316 -3.996 1.00 79.44 79 SER A C 1
ATOM 660 O O . SER A 1 79 ? 6.543 10.471 -3.564 1.00 79.44 79 SER A O 1
ATOM 662 N N . HIS A 1 80 ? 7.134 11.884 -5.196 1.00 81.75 80 HIS A N 1
ATOM 663 C CA . HIS A 1 80 ? 5.996 11.573 -6.070 1.00 81.75 80 HIS A CA 1
ATOM 664 C C . HIS A 1 80 ? 5.976 10.099 -6.507 1.00 81.75 80 HIS A C 1
ATOM 666 O O . HIS A 1 80 ? 4.937 9.442 -6.476 1.00 81.75 80 HIS A O 1
ATOM 672 N N . THR A 1 81 ? 7.133 9.557 -6.892 1.00 84.50 81 THR A N 1
ATOM 673 C CA . THR A 1 81 ? 7.268 8.142 -7.257 1.00 84.50 81 THR A CA 1
ATOM 674 C C . THR A 1 81 ? 6.935 7.241 -6.068 1.00 84.50 81 THR A C 1
ATOM 676 O O . THR A 1 81 ? 6.168 6.294 -6.221 1.00 84.50 81 THR A O 1
ATOM 679 N N . LEU A 1 82 ? 7.467 7.548 -4.881 1.00 84.19 82 LEU A N 1
ATOM 680 C CA . LEU A 1 82 ? 7.218 6.780 -3.659 1.00 84.19 82 LEU A CA 1
ATOM 681 C C . LEU A 1 82 ? 5.732 6.769 -3.269 1.00 84.19 82 LEU A C 1
ATOM 683 O O . LEU A 1 82 ? 5.196 5.701 -2.972 1.00 84.19 82 LEU A O 1
ATOM 687 N N . VAL A 1 83 ? 5.065 7.926 -3.321 1.00 85.00 83 VAL A N 1
ATOM 688 C CA . VAL A 1 83 ? 3.619 8.037 -3.073 1.00 85.00 83 VAL A CA 1
ATOM 689 C C . VAL A 1 83 ? 2.835 7.168 -4.054 1.00 85.00 83 VAL A C 1
ATOM 691 O O . VAL A 1 83 ? 2.013 6.367 -3.620 1.00 85.00 83 VAL A O 1
ATOM 694 N N . GLY A 1 84 ? 3.156 7.226 -5.352 1.00 87.31 84 GLY A N 1
ATOM 695 C CA . GLY A 1 84 ? 2.483 6.407 -6.364 1.00 87.31 84 GLY A CA 1
ATOM 696 C C . GLY A 1 84 ? 2.597 4.899 -6.108 1.00 87.31 84 GLY A C 1
ATOM 697 O O . GLY A 1 84 ? 1.621 4.166 -6.266 1.00 87.31 84 GLY A O 1
ATOM 698 N N . TYR A 1 85 ? 3.762 4.421 -5.658 1.00 87.25 85 TYR A N 1
ATOM 699 C CA . TYR A 1 85 ? 3.925 3.015 -5.275 1.00 87.25 85 TYR A CA 1
ATOM 700 C C . TYR A 1 85 ? 3.127 2.656 -4.020 1.00 87.25 85 TYR A C 1
ATOM 702 O O . TYR A 1 85 ? 2.473 1.615 -4.001 1.00 87.25 85 TYR A O 1
ATOM 710 N N . ILE A 1 86 ? 3.146 3.507 -2.993 1.00 86.06 86 ILE A N 1
ATOM 711 C CA . ILE A 1 86 ? 2.412 3.260 -1.745 1.00 86.06 86 ILE A CA 1
ATOM 712 C C . ILE A 1 86 ? 0.904 3.241 -1.984 1.00 86.06 86 ILE A C 1
ATOM 714 O O . ILE A 1 86 ? 0.226 2.346 -1.481 1.00 86.06 86 ILE A O 1
ATOM 718 N N . ASP A 1 87 ? 0.377 4.166 -2.779 1.00 86.25 87 ASP A N 1
ATOM 719 C CA . ASP A 1 87 ? -1.040 4.162 -3.144 1.00 86.25 87 ASP A CA 1
ATOM 720 C C . ASP A 1 87 ? -1.401 2.909 -3.942 1.00 86.25 87 ASP A C 1
ATOM 722 O O . ASP A 1 87 ? -2.448 2.305 -3.710 1.00 86.25 87 ASP A O 1
ATOM 726 N N . CYS A 1 88 ? -0.499 2.425 -4.798 1.00 86.81 88 CYS A N 1
ATOM 727 C CA . CYS A 1 88 ? -0.715 1.145 -5.458 1.00 86.81 88 CYS A CA 1
ATOM 728 C C . CYS A 1 88 ? -0.724 -0.042 -4.480 1.00 86.81 88 CYS A C 1
ATOM 730 O O . CYS A 1 88 ? -1.564 -0.933 -4.618 1.00 86.81 88 CYS A O 1
ATOM 732 N N . PHE A 1 89 ? 0.178 -0.077 -3.495 1.00 87.94 89 PHE A N 1
ATOM 733 C CA . PHE A 1 89 ? 0.191 -1.134 -2.478 1.00 87.94 89 PHE A CA 1
ATOM 734 C C . PHE A 1 89 ? -1.094 -1.118 -1.648 1.00 87.94 89 PHE A C 1
ATOM 736 O O . PHE A 1 89 ? -1.708 -2.166 -1.453 1.00 87.94 89 PHE A O 1
ATOM 743 N N . LYS A 1 90 ? -1.557 0.071 -1.243 1.00 87.12 90 LYS A N 1
ATOM 744 C CA . LYS A 1 90 ? -2.850 0.247 -0.570 1.00 87.12 90 LYS A CA 1
ATOM 745 C C . LYS A 1 90 ? -3.996 -0.273 -1.424 1.00 87.12 90 LYS A C 1
ATOM 747 O O . LYS A 1 90 ? -4.812 -1.027 -0.915 1.00 87.12 90 LYS A O 1
ATOM 752 N N . ASN A 1 91 ? -4.040 0.068 -2.711 1.00 88.88 91 ASN A N 1
ATOM 753 C CA . ASN A 1 91 ? -5.086 -0.414 -3.614 1.00 88.88 91 ASN A CA 1
ATOM 754 C C . ASN A 1 91 ? -5.099 -1.942 -3.706 1.00 88.88 91 ASN A C 1
ATOM 756 O O . ASN A 1 91 ? -6.167 -2.542 -3.638 1.00 88.88 91 ASN A O 1
ATOM 760 N N . PHE A 1 92 ? -3.929 -2.582 -3.782 1.00 87.44 92 PHE A N 1
ATOM 761 C CA . PHE A 1 92 ? -3.844 -4.042 -3.770 1.00 87.44 92 PHE A CA 1
ATOM 762 C C . PHE A 1 92 ? -4.401 -4.640 -2.469 1.00 87.44 92 PHE A C 1
ATOM 764 O O . PHE A 1 92 ? -5.211 -5.565 -2.516 1.00 87.44 92 PHE A O 1
ATOM 771 N N . CYS A 1 93 ? -4.017 -4.091 -1.313 1.00 86.81 93 CYS A N 1
ATOM 772 C CA . CYS A 1 93 ? -4.543 -4.519 -0.015 1.00 86.81 93 CYS A CA 1
ATOM 773 C C . CYS A 1 93 ? -6.058 -4.297 0.096 1.00 86.81 93 CYS A C 1
ATOM 775 O O . CYS A 1 93 ? -6.769 -5.184 0.560 1.00 86.81 93 CYS A O 1
ATOM 777 N N . THR A 1 94 ? -6.562 -3.152 -0.365 1.00 87.25 94 THR A N 1
ATOM 778 C CA . THR A 1 94 ? -7.993 -2.827 -0.374 1.00 87.25 94 THR A CA 1
ATOM 779 C C . THR A 1 94 ? -8.769 -3.817 -1.233 1.00 87.25 94 THR A C 1
ATOM 781 O O . THR A 1 94 ? -9.746 -4.389 -0.763 1.00 87.25 94 THR A O 1
ATOM 784 N N . GLU A 1 95 ? -8.322 -4.086 -2.460 1.00 88.31 95 GLU A N 1
ATOM 785 C CA . GLU A 1 95 ? -8.970 -5.061 -3.342 1.00 88.31 95 GLU A CA 1
ATOM 786 C C . GLU A 1 95 ? -8.937 -6.478 -2.762 1.00 88.31 95 GLU A C 1
ATOM 788 O O . GLU A 1 95 ? -9.922 -7.213 -2.854 1.00 88.31 95 GLU A O 1
ATOM 793 N N . HIS A 1 96 ? -7.837 -6.859 -2.108 1.00 88.19 96 HIS A N 1
ATOM 794 C CA . HIS A 1 96 ? -7.751 -8.137 -1.412 1.00 88.19 96 HIS A CA 1
ATOM 795 C C . HIS A 1 96 ? -8.761 -8.223 -0.258 1.00 88.19 96 HIS A C 1
ATOM 797 O O . HIS A 1 96 ? -9.506 -9.196 -0.190 1.00 88.19 96 HIS A O 1
ATOM 803 N N . LEU A 1 97 ? -8.854 -7.197 0.593 1.00 84.81 97 LEU A N 1
ATOM 804 C CA . LEU A 1 97 ? -9.814 -7.140 1.705 1.00 84.81 97 LEU A CA 1
ATOM 805 C C . LEU A 1 97 ? -11.273 -7.081 1.234 1.00 84.81 97 LEU A C 1
ATOM 807 O O . LEU A 1 97 ? -12.156 -7.617 1.900 1.00 84.81 97 LEU A O 1
ATOM 811 N N . ARG A 1 98 ? -11.544 -6.467 0.075 1.00 83.44 98 ARG A N 1
ATOM 812 C CA . ARG A 1 98 ? -12.880 -6.471 -0.544 1.00 83.44 98 ARG A CA 1
ATOM 813 C C . ARG A 1 98 ? -13.304 -7.871 -0.978 1.00 83.44 98 ARG A C 1
ATOM 815 O O . ARG A 1 98 ? -14.465 -8.227 -0.816 1.00 83.44 98 ARG A O 1
ATOM 822 N N . ARG A 1 99 ? -12.375 -8.657 -1.532 1.00 87.25 99 ARG A N 1
ATOM 823 C CA . ARG A 1 99 ? -12.630 -10.040 -1.978 1.00 87.25 99 ARG A CA 1
ATOM 824 C C . ARG A 1 99 ? -12.623 -11.038 -0.824 1.00 87.25 99 ARG A C 1
ATOM 826 O O . ARG A 1 99 ? -13.371 -12.009 -0.847 1.00 87.25 99 ARG A O 1
ATOM 833 N N . HIS A 1 100 ? -11.791 -10.787 0.179 1.00 85.19 100 HIS A N 1
ATOM 834 C CA . HIS A 1 100 ? -11.615 -11.617 1.363 1.00 85.19 100 HIS A CA 1
ATOM 835 C C . HIS A 1 100 ? -11.941 -10.786 2.596 1.00 85.19 100 HIS A C 1
ATOM 837 O O . HIS A 1 100 ? -11.053 -10.277 3.280 1.00 85.19 100 HIS A O 1
ATOM 843 N N . LEU A 1 101 ? -1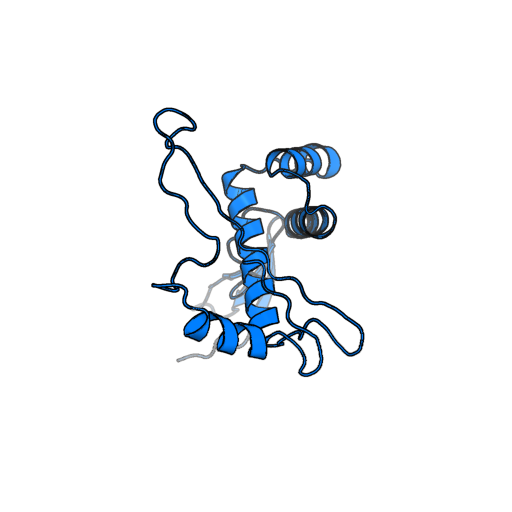3.243 -10.642 2.848 1.00 79.25 101 LEU A N 1
ATOM 844 C CA . LEU A 1 101 ? -13.773 -9.918 3.997 1.00 79.25 101 LEU A CA 1
ATOM 845 C C . LEU A 1 101 ? -13.223 -10.511 5.296 1.00 79.25 101 LEU A C 1
ATOM 847 O O . LEU A 1 101 ? -13.691 -11.542 5.783 1.00 79.25 101 LEU A O 1
ATOM 851 N N . LEU A 1 102 ? -12.226 -9.836 5.861 1.00 79.81 102 LEU A N 1
ATOM 852 C CA . LEU A 1 102 ? -11.694 -10.163 7.170 1.00 79.81 102 LEU A CA 1
ATOM 853 C C . LEU A 1 102 ? -12.613 -9.543 8.217 1.00 79.81 102 LEU A C 1
ATOM 855 O O . LEU A 1 102 ? -12.678 -8.321 8.357 1.00 79.81 102 LEU A O 1
ATOM 859 N N . ARG A 1 103 ? -13.352 -10.394 8.932 1.00 80.06 103 ARG A N 1
ATOM 860 C CA . ARG A 1 103 ? -14.188 -9.937 10.039 1.00 80.06 103 ARG A CA 1
ATOM 861 C C . ARG A 1 103 ? -13.327 -9.692 11.273 1.00 80.06 103 ARG A C 1
ATOM 863 O O . ARG A 1 103 ? -12.552 -10.557 11.672 1.00 80.06 103 ARG A O 1
ATOM 870 N N . ILE A 1 104 ? -13.486 -8.524 11.877 1.00 81.00 104 ILE A N 1
ATOM 871 C CA . ILE A 1 104 ? -12.842 -8.124 13.127 1.00 81.00 104 ILE A CA 1
ATOM 872 C C . ILE A 1 104 ? -13.774 -8.388 14.322 1.00 81.00 104 ILE A C 1
ATOM 874 O O . ILE A 1 104 ? -14.998 -8.450 14.185 1.00 81.00 104 ILE A O 1
ATOM 878 N N . GLY A 1 105 ? -13.190 -8.577 15.507 1.00 75.44 105 GLY A N 1
ATOM 879 C CA . GLY A 1 105 ? -13.920 -8.918 16.735 1.00 75.44 105 GLY A CA 1
ATOM 880 C C . GLY A 1 105 ? -14.040 -10.425 16.998 1.00 75.44 105 GLY A C 1
ATOM 881 O O . GLY A 1 105 ? -13.257 -11.226 16.488 1.00 75.44 105 GLY A O 1
ATOM 882 N N . GLY A 1 106 ? -14.980 -10.802 17.867 1.00 72.56 106 GLY A N 1
ATOM 883 C CA . GLY A 1 106 ? -15.201 -12.176 18.332 1.00 72.56 106 GLY A CA 1
ATOM 884 C C . GLY A 1 106 ? -15.717 -12.209 19.773 1.00 72.56 106 GLY A C 1
ATOM 885 O O . GLY A 1 106 ? -15.804 -11.167 20.420 1.00 72.56 106 GLY A O 1
ATOM 886 N N . LEU A 1 107 ? -16.064 -13.395 20.280 1.00 76.69 107 LEU A N 1
ATOM 887 C CA . LEU A 1 107 ? -16.520 -13.552 21.665 1.00 76.69 107 LEU A CA 1
ATOM 888 C C . LEU A 1 107 ? -15.465 -12.993 22.638 1.00 76.69 107 LEU A C 1
ATOM 890 O O . LEU A 1 107 ? -14.283 -13.314 22.519 1.00 76.69 107 LEU A O 1
ATOM 894 N N . GLY A 1 108 ? -15.888 -12.129 23.564 1.00 76.38 108 GLY A N 1
ATOM 895 C CA . GLY A 1 108 ? -14.999 -11.485 24.537 1.00 76.38 108 GLY A CA 1
ATOM 896 C C . GLY A 1 108 ? -14.103 -10.368 23.980 1.00 76.38 108 GLY A C 1
ATOM 897 O O . GLY A 1 108 ? -13.232 -9.892 24.701 1.00 76.38 108 GLY A O 1
ATOM 898 N N . LYS A 1 109 ? -14.285 -9.933 22.722 1.00 76.38 109 LYS A N 1
ATOM 899 C CA . LYS A 1 109 ? -13.525 -8.820 22.127 1.00 76.38 109 LYS A CA 1
ATOM 900 C C . LYS A 1 109 ? -14.418 -7.607 21.892 1.00 76.38 109 LYS A C 1
ATOM 902 O O . LYS A 1 109 ? -15.420 -7.711 21.193 1.00 76.38 109 LYS A O 1
ATOM 907 N N . VAL A 1 110 ? -14.016 -6.453 22.413 1.00 76.50 110 VAL A N 1
ATOM 908 C CA . VAL A 1 110 ? -14.655 -5.164 22.116 1.00 76.50 110 VAL A CA 1
ATOM 909 C C . VAL A 1 110 ? -14.024 -4.589 20.848 1.00 76.50 110 VAL A C 1
ATOM 911 O O . VAL A 1 110 ? -12.802 -4.593 20.707 1.00 76.50 110 VAL A O 1
ATOM 914 N N . VAL A 1 111 ? -14.858 -4.148 19.904 1.00 74.88 111 VAL A N 1
ATOM 915 C CA . VAL A 1 111 ? -14.415 -3.443 18.694 1.00 74.88 111 VAL A CA 1
ATOM 916 C C . VAL A 1 111 ? -14.812 -1.985 18.843 1.00 74.88 111 VAL A C 1
ATOM 918 O O . VAL A 1 111 ? -16.000 -1.668 18.824 1.00 74.88 111 VAL A O 1
ATOM 921 N N . GLU A 1 112 ? -13.812 -1.128 18.991 1.00 76.00 112 GLU A N 1
ATOM 922 C CA . GLU A 1 112 ? -13.969 0.321 19.032 1.00 76.00 112 GLU A CA 1
ATOM 923 C C . GLU A 1 112 ? -13.842 0.892 17.618 1.00 76.00 112 GLU A C 1
ATOM 925 O O . GLU A 1 112 ? -12.997 0.459 16.827 1.00 76.00 112 GLU A O 1
ATOM 930 N N . ILE A 1 113 ? -14.716 1.838 17.283 1.00 75.19 113 ILE A N 1
ATOM 931 C CA . ILE A 1 113 ? -14.749 2.477 15.968 1.00 75.19 113 ILE A CA 1
ATOM 932 C C . ILE A 1 113 ? -14.560 3.967 16.181 1.00 75.19 113 ILE A C 1
ATOM 934 O O . ILE A 1 113 ? -15.508 4.686 16.486 1.00 75.19 113 ILE A O 1
ATOM 938 N N . ASP A 1 114 ? -13.326 4.417 15.991 1.00 70.25 114 ASP A N 1
ATOM 939 C CA . ASP A 1 114 ? -12.986 5.823 16.144 1.00 70.25 114 ASP A CA 1
ATOM 940 C C . ASP A 1 114 ? -13.356 6.636 14.888 1.00 70.25 114 ASP A C 1
ATOM 942 O O . ASP A 1 114 ? -13.144 6.227 13.736 1.00 70.25 114 ASP A O 1
ATOM 946 N N . LYS A 1 115 ? -13.902 7.833 15.114 1.00 66.88 115 LYS A N 1
ATOM 947 C CA . LYS A 1 115 ? -14.181 8.822 14.073 1.00 66.88 115 LYS A CA 1
ATOM 948 C C . LYS A 1 115 ? -12.920 9.639 13.831 1.00 66.88 115 LYS A C 1
ATOM 950 O O . LYS A 1 115 ? -12.763 10.750 14.334 1.00 66.88 115 LYS A O 1
ATOM 955 N N . THR A 1 116 ? -12.051 9.148 12.952 1.00 68.38 116 THR A N 1
ATOM 956 C CA . THR A 1 116 ? -10.887 9.943 12.560 1.00 68.38 116 THR A CA 1
ATOM 957 C C . THR A 1 116 ? -11.312 11.156 11.735 1.00 68.38 116 THR A C 1
ATOM 959 O O . THR A 1 116 ? -11.973 11.060 10.690 1.00 68.38 116 THR A O 1
ATOM 962 N N . LEU A 1 117 ? -10.902 12.320 12.225 1.00 70.94 117 LEU A N 1
ATOM 963 C CA . LEU A 1 117 ? -11.228 13.608 11.655 1.00 70.94 117 LEU A 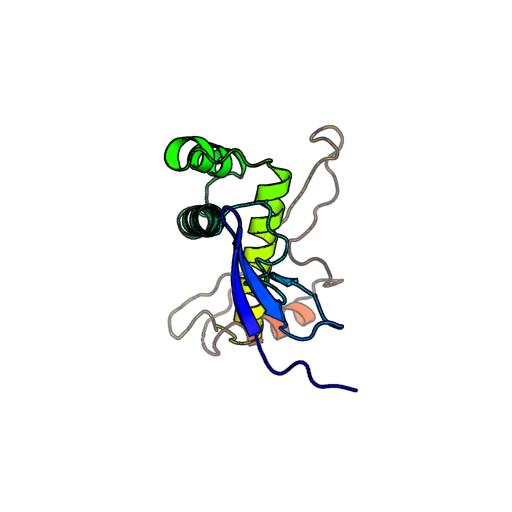CA 1
ATOM 964 C C . LEU A 1 117 ? -9.943 14.272 11.158 1.00 70.94 117 LEU A C 1
ATOM 966 O O . LEU A 1 117 ? -9.057 14.642 11.924 1.00 70.94 117 LEU A O 1
ATOM 970 N N . LEU A 1 118 ? -9.837 14.393 9.841 1.00 71.88 118 LEU A N 1
ATOM 971 C CA . LEU A 1 118 ? -8.688 14.945 9.149 1.00 71.88 118 LEU A CA 1
ATOM 972 C C . LEU A 1 118 ? -8.960 16.403 8.780 1.00 71.88 118 LEU A C 1
ATOM 974 O O . LEU A 1 118 ? -9.967 16.758 8.169 1.00 71.88 118 LEU A O 1
ATOM 978 N N . THR A 1 119 ? -8.023 17.277 9.123 1.00 71.12 119 THR A N 1
ATOM 979 C CA . THR A 1 119 ? -8.011 18.657 8.633 1.00 71.12 119 THR A CA 1
ATOM 980 C C . THR A 1 119 ? -6.682 18.919 7.958 1.00 71.12 119 THR A C 1
ATOM 982 O O . THR A 1 119 ? -5.622 18.568 8.472 1.00 71.12 119 THR A O 1
ATOM 985 N N . ARG A 1 120 ? -6.726 19.552 6.786 1.00 70.81 120 ARG A N 1
ATOM 986 C CA . ARG A 1 120 ? -5.525 20.040 6.114 1.00 70.81 120 ARG A CA 1
ATOM 987 C C . ARG A 1 120 ? -5.731 21.497 5.748 1.00 70.81 120 ARG A C 1
ATOM 989 O O . ARG A 1 120 ? -6.652 21.835 5.010 1.00 70.81 120 ARG A O 1
ATOM 996 N N . ARG A 1 121 ? -4.863 22.366 6.264 1.00 73.00 121 ARG A N 1
ATOM 997 C CA . ARG A 1 121 ? -4.864 23.787 5.900 1.00 73.00 121 ARG A CA 1
ATOM 998 C C . ARG A 1 121 ? -4.319 23.958 4.483 1.00 73.00 121 ARG A C 1
ATOM 1000 O O . ARG A 1 121 ? -3.365 23.278 4.094 1.00 73.00 121 ARG A O 1
ATOM 1007 N N . LYS A 1 122 ? -4.877 24.906 3.725 1.00 71.12 122 LYS A N 1
ATOM 1008 C CA . LYS A 1 122 ? -4.319 25.301 2.423 1.00 71.12 122 LYS A CA 1
ATOM 1009 C C . LYS A 1 122 ? -2.898 25.839 2.658 1.00 71.12 122 LYS A C 1
ATOM 1011 O O . LYS A 1 122 ? -2.712 26.763 3.439 1.00 71.12 122 LYS A O 1
ATOM 1016 N N . TYR A 1 123 ? -1.884 25.217 2.054 1.00 76.75 123 TYR A N 1
ATOM 1017 C CA . TYR A 1 123 ? -0.460 25.553 2.256 1.00 76.75 123 TYR A CA 1
ATOM 1018 C C . TYR A 1 123 ? 0.039 25.513 3.715 1.00 76.75 123 TYR A C 1
ATOM 1020 O O . TYR A 1 123 ? 1.005 26.195 4.047 1.00 76.75 123 TYR A O 1
ATOM 1028 N N . ASN A 1 124 ? -0.617 24.757 4.605 1.00 74.31 124 ASN A N 1
ATOM 1029 C CA . ASN A 1 124 ? -0.331 24.768 6.048 1.00 74.31 124 ASN A CA 1
ATOM 1030 C C . ASN A 1 124 ? -0.437 26.167 6.708 1.00 74.31 124 ASN A C 1
ATOM 1032 O O . ASN A 1 124 ? 0.052 26.362 7.818 1.00 74.31 124 ASN A O 1
ATOM 1036 N N . ARG A 1 125 ? -1.097 27.139 6.058 1.00 70.50 125 ARG A N 1
ATOM 1037 C CA . ARG A 1 125 ? -1.250 28.528 6.525 1.00 70.50 125 ARG A CA 1
ATOM 1038 C C . ARG A 1 125 ? -2.719 28.972 6.467 1.00 70.50 125 ARG A C 1
ATOM 1040 O O . ARG A 1 125 ? -3.525 28.387 5.750 1.00 70.50 125 ARG A O 1
ATOM 1047 N N . GLY A 1 126 ? -3.061 30.018 7.218 1.00 72.94 126 GLY A N 1
ATOM 1048 C CA . GLY A 1 126 ? -4.393 30.638 7.193 1.00 72.94 126 GLY A CA 1
ATOM 1049 C C . GLY A 1 126 ? -5.461 29.942 8.050 1.00 72.94 126 GLY A C 1
ATOM 1050 O O . GLY A 1 126 ? -5.147 29.149 8.941 1.00 72.94 126 GLY A O 1
ATOM 1051 N N . ARG A 1 127 ? -6.731 30.298 7.794 1.00 73.94 127 ARG A N 1
ATOM 1052 C CA . ARG A 1 127 ? -7.919 29.877 8.562 1.00 73.94 127 ARG A CA 1
ATOM 1053 C C . ARG A 1 127 ? -8.033 28.351 8.634 1.00 73.94 127 ARG A C 1
ATOM 1055 O O . ARG A 1 127 ? -7.782 27.652 7.653 1.00 73.94 127 ARG A O 1
ATOM 1062 N N . VAL A 1 128 ? -8.434 27.841 9.800 1.00 70.75 128 VAL A N 1
ATOM 1063 C CA . VAL A 1 128 ? -8.743 26.417 9.989 1.00 70.75 128 VAL A CA 1
ATOM 1064 C C . VAL A 1 128 ? -9.891 26.044 9.050 1.00 70.75 128 VAL A C 1
ATOM 1066 O O . VAL A 1 128 ? -10.965 26.638 9.111 1.00 70.75 128 VAL A O 1
ATOM 1069 N N . VAL A 1 129 ? -9.612 25.109 8.142 1.00 67.56 129 VAL A N 1
ATOM 1070 C CA . VAL A 1 129 ? -10.562 24.625 7.136 1.00 67.56 129 VAL A CA 1
ATOM 1071 C C . VAL A 1 129 ? -11.495 23.603 7.775 1.00 67.56 129 VAL A C 1
ATOM 1073 O O . VAL A 1 129 ? -11.139 22.956 8.763 1.00 67.56 129 VAL A O 1
ATOM 1076 N N . GLU A 1 130 ? -12.681 23.473 7.192 1.00 66.88 130 GLU A N 1
ATOM 1077 C CA . GLU A 1 130 ? -13.700 22.519 7.593 1.00 66.88 130 GLU A CA 1
ATOM 1078 C C . GLU A 1 130 ? -13.148 21.091 7.717 1.00 66.88 130 GLU A C 1
ATOM 1080 O O . GLU A 1 130 ? -12.319 20.616 6.932 1.00 66.88 130 GLU A O 1
ATOM 1085 N N . LYS A 1 131 ? -13.599 20.438 8.782 1.00 68.19 131 LYS A N 1
ATOM 1086 C CA . LYS A 1 131 ? -13.196 19.113 9.228 1.00 68.19 131 LYS A CA 1
ATOM 1087 C C . LYS A 1 131 ? -13.672 18.051 8.234 1.00 68.19 131 LYS A C 1
ATOM 1089 O O . LYS A 1 131 ? -14.872 17.893 8.039 1.00 68.19 131 LYS A O 1
ATOM 1094 N N . LYS A 1 132 ? -12.749 17.287 7.640 1.00 63.09 132 LYS A N 1
ATOM 1095 C CA . LYS A 1 132 ? -13.076 16.170 6.744 1.00 63.09 132 LYS A CA 1
ATOM 1096 C C . LYS A 1 132 ? -12.909 14.841 7.470 1.00 63.09 132 LYS A C 1
ATOM 1098 O O . LYS A 1 132 ? -11.853 14.558 8.016 1.00 63.09 132 LYS A O 1
ATOM 1103 N N . SER A 1 133 ? -13.941 14.008 7.494 1.00 62.22 133 SER A N 1
ATOM 1104 C CA . SER A 1 133 ? -13.823 12.652 8.049 1.00 62.22 133 SER A CA 1
ATOM 1105 C C . SER A 1 133 ? -13.159 11.712 7.040 1.00 62.22 133 SER A C 1
ATOM 1107 O O . SER A 1 133 ? -13.332 11.892 5.838 1.00 62.22 133 SER A O 1
ATOM 1109 N N . CYS A 1 134 ? -12.457 10.684 7.525 1.00 61.38 134 CYS A N 1
ATOM 1110 C CA . CYS A 1 134 ? -11.897 9.611 6.691 1.00 61.38 134 CYS A CA 1
ATOM 1111 C C . CYS A 1 134 ? -12.949 8.833 5.876 1.00 61.38 134 CYS A C 1
ATOM 1113 O O . CYS A 1 134 ? -12.596 8.178 4.900 1.00 61.38 134 CYS A O 1
ATOM 1115 N N . PHE A 1 135 ? -14.230 8.909 6.246 1.00 59.81 135 PHE A N 1
ATOM 1116 C CA . PHE A 1 135 ? -15.344 8.341 5.485 1.00 59.81 135 PHE A CA 1
ATOM 1117 C C . PHE A 1 135 ? -15.887 9.374 4.480 1.00 59.81 135 PHE A C 1
ATOM 1119 O O . PHE A 1 135 ? -16.990 9.907 4.641 1.00 59.81 135 PHE A O 1
ATOM 1126 N N . GLU A 1 136 ? -15.087 9.715 3.465 1.00 49.12 136 GLU A N 1
ATOM 1127 C CA . GLU A 1 136 ? -15.553 10.534 2.336 1.00 49.12 136 GLU A CA 1
ATOM 1128 C C . GLU A 1 136 ? -16.513 9.706 1.456 1.00 49.12 136 GLU A C 1
ATOM 1130 O O . GLU A 1 136 ? -16.202 8.581 1.070 1.00 49.12 136 GLU A O 1
ATOM 1135 N N . GLY A 1 137 ? -17.697 10.254 1.153 1.00 51.22 137 GLY A N 1
ATOM 1136 C CA . GLY A 1 137 ? -18.702 9.634 0.271 1.00 51.22 137 GLY A CA 1
ATOM 1137 C C . GLY A 1 137 ? -19.942 9.057 0.965 1.00 51.22 137 GLY A C 1
ATOM 1138 O O . GLY A 1 137 ? -20.914 8.735 0.289 1.00 51.22 137 GLY A O 1
ATOM 1139 N N . ILE A 1 138 ? -19.952 8.977 2.298 1.00 53.50 138 ILE A N 1
ATOM 1140 C CA . ILE A 1 138 ? -21.180 8.766 3.078 1.00 53.50 138 ILE A CA 1
ATOM 1141 C C . ILE A 1 138 ? -21.690 10.159 3.458 1.00 53.50 138 ILE A C 1
ATOM 1143 O O . ILE A 1 138 ? -20.912 10.931 4.022 1.00 53.50 138 ILE A O 1
ATOM 1147 N N . GLY A 1 139 ? -22.933 10.485 3.077 1.00 59.72 139 GLY A N 1
ATOM 1148 C CA . GLY A 1 139 ? -23.587 11.782 3.306 1.00 59.72 139 GLY A CA 1
ATOM 1149 C C . GLY A 1 139 ? -23.806 12.094 4.791 1.00 59.72 139 GLY A C 1
ATOM 1150 O O . GLY A 1 139 ? -22.864 12.061 5.579 1.00 59.72 139 GLY A O 1
ATOM 1151 N N . GLU A 1 140 ? -25.037 12.407 5.197 1.00 54.25 140 GLU A N 1
ATOM 1152 C CA . GLU A 1 140 ? -25.366 12.503 6.624 1.00 54.25 140 GLU A CA 1
ATOM 1153 C C . GLU A 1 140 ? -25.054 11.159 7.290 1.00 54.25 140 GLU A C 1
ATOM 1155 O O . GLU A 1 140 ? -25.546 10.107 6.886 1.00 54.25 140 GLU A O 1
ATOM 1160 N N . ARG A 1 141 ? -24.115 11.167 8.236 1.00 60.22 141 ARG A N 1
ATOM 1161 C CA . ARG A 1 141 ? -23.549 9.945 8.818 1.00 60.22 141 ARG A CA 1
ATOM 1162 C C . ARG A 1 141 ? -24.391 9.516 10.002 1.00 60.22 141 ARG A C 1
ATOM 1164 O O . ARG A 1 141 ? -23.906 9.482 11.132 1.00 60.22 141 ARG A O 1
ATOM 1171 N N . ASP A 1 142 ? -25.647 9.205 9.726 1.00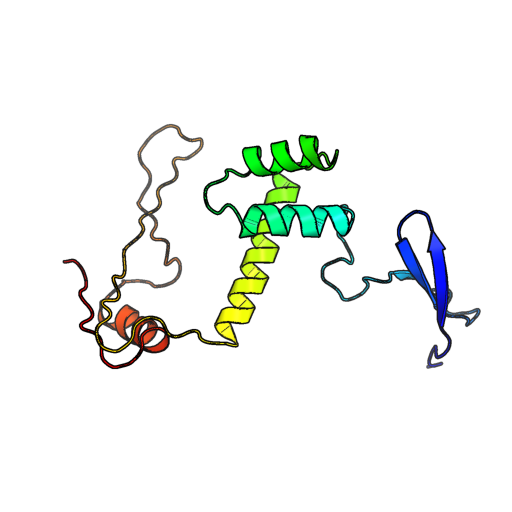 63.38 142 ASP A N 1
ATOM 1172 C CA . ASP A 1 142 ? -26.515 8.635 10.735 1.00 63.38 142 ASP A CA 1
ATOM 1173 C C . ASP A 1 142 ? -26.032 7.242 11.114 1.00 63.38 142 ASP A C 1
ATOM 1175 O O . ASP A 1 142 ? -25.567 6.456 10.279 1.00 63.38 142 ASP A O 1
ATOM 1179 N N . ALA A 1 143 ? -26.211 6.918 12.392 1.00 66.56 143 ALA A N 1
ATOM 1180 C CA . ALA A 1 143 ? -26.095 5.564 12.920 1.00 66.56 143 ALA A CA 1
ATOM 1181 C C . ALA A 1 143 ? -26.744 4.534 11.973 1.00 66.56 143 ALA A C 1
ATOM 1183 O O . ALA A 1 143 ? -26.181 3.472 11.713 1.00 66.56 143 ALA A O 1
ATOM 1184 N N . VAL A 1 144 ? -27.883 4.902 11.381 1.00 68.62 144 VAL A N 1
ATOM 1185 C CA . VAL A 1 144 ? -28.650 4.109 10.413 1.00 68.62 144 VAL A CA 1
ATOM 1186 C C . VAL A 1 144 ? -27.830 3.691 9.187 1.00 68.62 144 VAL A C 1
ATOM 1188 O O . VAL A 1 144 ? -27.988 2.569 8.714 1.00 68.62 144 VAL A O 1
ATOM 1191 N N . ILE A 1 145 ? -26.934 4.544 8.683 1.00 71.81 145 ILE A N 1
ATOM 1192 C CA . ILE A 1 145 ? -26.116 4.259 7.493 1.00 71.81 145 ILE A CA 1
ATOM 1193 C C . ILE A 1 145 ? -24.817 3.538 7.871 1.00 71.81 145 ILE A C 1
ATOM 1195 O O . ILE A 1 145 ? -24.354 2.656 7.144 1.00 71.81 145 ILE A O 1
ATOM 1199 N N . LEU A 1 146 ? -24.233 3.871 9.024 1.00 73.75 146 LEU A N 1
ATOM 1200 C CA . LEU A 1 146 ? -22.954 3.301 9.446 1.00 73.75 146 LEU A CA 1
ATOM 1201 C C . LEU A 1 146 ? -23.106 1.879 10.011 1.00 73.75 146 LEU A C 1
ATOM 1203 O O . LEU A 1 146 ? -22.282 1.011 9.721 1.00 73.75 146 LEU A O 1
ATOM 1207 N N . PHE A 1 147 ? -24.171 1.602 10.771 1.00 76.88 147 PHE A N 1
ATOM 1208 C CA . PHE A 1 147 ? -24.376 0.297 11.410 1.00 76.88 147 PHE A CA 1
ATOM 1209 C C . PHE A 1 147 ? -24.448 -0.884 10.426 1.00 76.88 147 PHE A C 1
ATOM 1211 O O . PHE A 1 147 ? -23.814 -1.909 10.704 1.00 76.88 147 PHE A O 1
ATOM 1218 N N . PRO A 1 148 ? -25.161 -0.799 9.284 1.00 79.00 148 PRO A N 1
ATOM 1219 C CA . PRO A 1 148 ? -25.177 -1.871 8.292 1.00 79.00 148 PRO A CA 1
ATOM 1220 C C . PRO A 1 148 ? -23.791 -2.179 7.728 1.00 79.00 148 PRO A C 1
ATOM 1222 O O . PRO A 1 148 ? -23.445 -3.351 7.595 1.00 79.00 148 PRO A O 1
ATOM 1225 N N . LEU A 1 149 ? -22.985 -1.149 7.447 1.00 76.31 149 LEU A N 1
ATOM 1226 C CA . LEU A 1 149 ? -21.613 -1.315 6.967 1.00 76.31 149 LEU A CA 1
ATOM 1227 C C . LEU A 1 149 ? -20.747 -1.973 8.039 1.00 76.31 149 LEU A C 1
ATOM 1229 O O . LEU A 1 149 ? -20.117 -2.990 7.773 1.00 76.31 149 LEU A O 1
ATOM 1233 N N . ILE A 1 150 ? -20.783 -1.470 9.273 1.00 78.56 150 ILE A N 1
ATOM 1234 C CA . ILE A 1 150 ? -20.017 -2.027 10.396 1.00 78.56 150 ILE A CA 1
ATOM 1235 C C . ILE A 1 150 ? -20.333 -3.515 10.599 1.00 78.56 150 ILE A C 1
ATOM 1237 O O . ILE A 1 150 ? -19.422 -4.328 10.748 1.00 78.56 150 ILE A O 1
ATOM 1241 N N . ARG A 1 151 ? -21.611 -3.907 10.529 1.00 78.38 151 ARG A N 1
ATOM 1242 C CA . ARG A 1 151 ? -22.041 -5.311 10.674 1.00 78.38 151 ARG A CA 1
ATOM 1243 C C . ARG A 1 151 ? -21.509 -6.249 9.588 1.00 78.38 151 ARG A C 1
ATOM 1245 O O . ARG A 1 151 ? -21.498 -7.458 9.808 1.00 78.38 151 ARG A O 1
ATOM 1252 N N . GLN A 1 152 ? -21.076 -5.741 8.433 1.00 79.75 152 GLN A N 1
ATOM 1253 C CA . GLN A 1 152 ? -20.422 -6.570 7.410 1.00 79.75 152 GLN A CA 1
ATOM 1254 C C . GLN A 1 152 ? -19.008 -6.977 7.838 1.00 79.75 152 GLN A C 1
ATOM 1256 O O . GLN A 1 152 ? -18.566 -8.088 7.531 1.00 79.75 152 GLN A O 1
ATOM 1261 N N . TYR A 1 153 ? -18.328 -6.097 8.578 1.00 77.81 153 TYR A N 1
ATOM 1262 C CA . TYR A 1 153 ? -16.932 -6.253 8.979 1.00 77.81 153 TYR A CA 1
ATOM 1263 C C . TYR A 1 153 ? -16.760 -6.712 10.434 1.00 77.81 153 TYR A C 1
ATOM 1265 O O . TYR A 1 153 ? -15.686 -7.191 10.774 1.00 77.81 153 TYR A O 1
ATOM 1273 N N . VAL A 1 154 ? -17.785 -6.637 11.289 1.00 80.19 154 VAL A N 1
ATOM 1274 C CA . VAL A 1 154 ? -17.727 -7.085 12.694 1.00 80.19 154 VAL A CA 1
ATOM 1275 C C . VAL A 1 154 ? -18.472 -8.413 12.876 1.00 80.19 154 VAL A C 1
ATOM 1277 O O . VAL A 1 154 ? -19.606 -8.570 12.424 1.00 80.19 154 VAL A O 1
ATOM 1280 N N . VAL A 1 155 ? -17.844 -9.397 13.534 1.00 76.69 155 VAL A N 1
ATOM 1281 C CA . VAL A 1 155 ? -18.485 -10.692 13.861 1.00 76.69 155 VAL A CA 1
ATOM 1282 C C . VAL A 1 155 ? -19.725 -10.456 14.736 1.00 76.69 155 VAL A C 1
ATOM 1284 O O . VAL A 1 155 ? -19.695 -9.599 15.606 1.00 76.69 155 VAL A O 1
ATOM 1287 N N . LYS A 1 156 ? -20.820 -11.209 14.550 1.00 65.50 156 LYS A N 1
ATOM 1288 C CA . LYS A 1 156 ? -21.993 -11.140 15.446 1.00 65.50 156 LYS A CA 1
ATOM 1289 C C . LYS A 1 156 ? -21.622 -11.701 16.829 1.00 65.50 156 LYS A C 1
ATOM 1291 O O . LYS A 1 156 ? -21.206 -12.853 16.906 1.00 65.50 156 LYS A O 1
ATOM 1296 N N . GLY A 1 157 ? -21.767 -10.908 17.893 1.00 61.03 157 GLY A N 1
ATOM 1297 C CA . GLY A 1 157 ? -21.433 -11.314 19.268 1.00 61.03 157 GLY A CA 1
ATOM 1298 C C . GLY A 1 157 ? -20.749 -10.283 20.190 1.00 61.03 157 GLY A C 1
ATOM 1299 O O . GLY A 1 157 ? -20.820 -10.493 21.397 1.00 61.03 157 GLY A O 1
ATOM 1300 N N . PRO A 1 158 ? -20.101 -9.198 19.717 1.00 59.53 158 PRO A N 1
ATOM 1301 C CA . PRO A 1 158 ? -19.488 -8.214 20.600 1.00 59.53 158 PRO A CA 1
ATOM 1302 C C . PRO A 1 158 ? -20.450 -7.073 20.951 1.00 59.53 158 PRO A C 1
ATOM 1304 O O . PRO A 1 158 ? -21.282 -6.664 20.136 1.00 59.53 158 PRO A O 1
ATOM 1307 N N . THR A 1 159 ? -20.284 -6.521 22.153 1.00 55.62 159 THR A N 1
ATOM 1308 C CA . THR A 1 159 ? -20.843 -5.226 22.552 1.00 55.62 159 THR A CA 1
ATOM 1309 C C . THR A 1 159 ? -20.165 -4.146 21.710 1.00 55.62 159 THR A C 1
ATOM 1311 O O . THR A 1 159 ? -19.001 -3.817 21.932 1.00 55.62 159 THR A O 1
ATOM 1314 N N . THR A 1 160 ? -20.854 -3.632 20.692 1.00 53.38 160 THR A N 1
ATOM 1315 C CA . THR A 1 160 ? -20.392 -2.455 19.949 1.00 53.38 160 THR A CA 1
ATOM 1316 C C . THR A 1 160 ? -20.596 -1.233 20.836 1.00 53.38 160 THR A C 1
ATOM 1318 O O . THR A 1 160 ? -21.731 -0.789 21.005 1.00 53.38 160 THR A O 1
ATOM 1321 N N . VAL A 1 161 ? -19.520 -0.714 21.422 1.00 53.62 161 VAL A N 1
ATOM 1322 C CA . VAL A 1 161 ? -19.542 0.575 22.118 1.00 53.62 161 VAL A CA 1
ATOM 1323 C C . VAL A 1 161 ? -19.183 1.632 21.078 1.00 53.62 161 VAL A C 1
ATOM 1325 O O . VAL A 1 161 ? -18.095 1.609 20.510 1.00 53.62 161 VAL A O 1
ATOM 1328 N N . SER A 1 162 ? -20.153 2.480 20.750 1.00 48.41 162 SER A N 1
ATOM 1329 C CA . SER A 1 162 ? -19.930 3.699 19.974 1.00 48.41 162 SER A CA 1
ATOM 1330 C C . SER A 1 162 ? -19.791 4.831 20.975 1.00 48.41 162 SER A C 1
ATOM 1332 O O . SER A 1 162 ? -20.678 4.981 21.815 1.00 48.41 162 SER A O 1
ATOM 1334 N N . ASP A 1 163 ? -18.735 5.631 20.865 1.00 44.66 163 ASP A N 1
ATOM 1335 C CA . ASP A 1 163 ? -18.632 6.863 21.644 1.00 44.66 163 ASP A CA 1
ATOM 1336 C C . ASP A 1 163 ? -19.741 7.843 21.233 1.00 44.66 163 ASP A C 1
ATOM 1338 O O . ASP A 1 163 ? -20.108 7.930 20.049 1.00 44.66 163 ASP A O 1
ATOM 1342 N N . GLN A 1 164 ? -20.303 8.504 22.253 1.00 34.53 164 GLN A N 1
ATOM 1343 C CA . GLN A 1 164 ? -21.329 9.549 22.162 1.00 34.53 164 GLN A CA 1
ATOM 1344 C C . GLN A 1 164 ? -20.828 10.773 21.388 1.00 34.53 164 GLN A C 1
ATOM 1346 O O . GLN A 1 164 ? -19.656 11.169 21.572 1.00 34.53 164 GLN A O 1
#

Mean predicted aligned error: 13.54 Å

Nearest PDB structures (foldseek):
  8b9x-assembly2_B  TM=7.249E-01  e=1.314E+00  Homo sapiens
  8ea4-assembly1_X  TM=4.994E-01  e=1.791E+00  Scytonema hofmannii
  8rkv-assembly1_R  TM=4.738E-01  e=3.323E+00  Scytonema hofmannii
  2rn7-assembly1_A  TM=3.048E-01  e=5.798E+00  Shigella flexneri

Foldseek 3Di:
DDPQPDWDWDDDVQWIWIARPDPVGRDIGTPQHVHPCRPDPDHPVLLVLLVVCVVVCVPDDLVRSQVCCCVVVVDRDDSVSSVVSVVVVVVVVVVVCVVVVAADDDAPGEDEDDFDWDWDDDVNDDDTDDIDTPPPPDDPPDPVVVVVVNPSRHDPHHDHDYDD

pLDDT: mean 72.65, std 12.16, range [34.53, 88.88]

Organism: Enterobius vermicularis (NCBI:txid51028)

Sequence (164 aa):
MTLCTEIKKGRVKDNKYFRYKGRECRKKLGFYNGTFFQKTSSSLKDVFGMYSYWAKHQRLTYEDVASKMVCERRCKLSSHTLVGYIDCFKNFCTEHLRRHLLRIGGLGKVVEIDKTLLTRRKYNRGRVVEKKSCFEGIGERDAVILFPLIRQYVVKGPTTVSDQ